Protein AF-A0A6N3EI71-F1 (afdb_monomer)

pLDDT: mean 71.24, std 23.24, range [29.86, 97.19]

Solvent-accessible surface area (backbone atoms only — not comparable to full-atom values): 9828 Å² total; per-residue (Å²): 137,86,83,82,82,82,81,81,81,82,82,83,88,81,87,82,89,79,96,72,95,73,92,76,81,76,78,82,70,62,65,76,60,58,54,64,62,59,58,73,75,56,78,86,59,92,73,54,54,69,43,74,34,36,39,29,36,78,40,76,42,73,43,99,86,70,46,80,39,84,71,45,78,42,82,74,46,77,45,52,21,28,80,43,84,74,43,80,45,80,43,84,48,103,90,47,87,44,60,54,37,32,35,38,37,37,33,61,58,60,88,85,75,52,68,71,22,36,38,42,46,94,98,39,47,23,38,26,74,41,78,46,63,91,47,86,75,27,27,41,31,37,27,36,47,53,73,75,67,81,73,76,77,131

Radius of gyration: 23.03 Å; Cα contacts (8 Å, |Δi|>4): 236; chains: 1; bounding box: 59×61×47 Å

Secondary structure (DSSP, 8-state):
------------------------------HHHHHHHHGGG--PPTT---EEEEEEEEEEEEPTTS-EEEEEEEEEEEEEEEEEEEEEEEEEETTEEEEEEEEEEEEE--TT--TT-EEEETTEEEEEEEEE--STTEEEEEEEE-SSGGG---

Organism: Klebsiella oxytoca (NCBI:txid571)

Nearest PDB structures (foldseek):
  8hdr-assembly1_A  TM=7.767E-01  e=6.777E-05  uncultured cyanophage
  9b42-assembly1_F  TM=6.066E-01  e=9.437E-04  Pseudomonas virus Pa193
  8k37-assembly1_M  T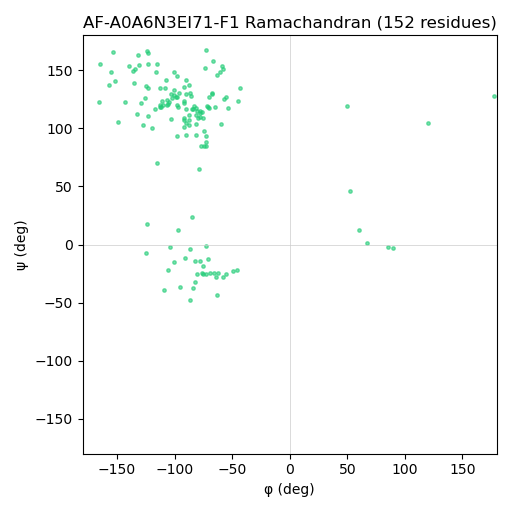M=6.329E-01  e=1.726E-03  Escherichia phage Lambda
  3f3b-assembly1_A  TM=5.674E-01  e=5.759E-04  Bacillus subtilis
  8fvh-assembly1_B  TM=5.944E-01  e=7.592E-03  Pseudomonas phage vB_PaeM_E217

Mean predicted aligned error: 15.39 Å

Sequence (154 aa):
MHIVVTILLVVQYQSRRGGYWSLSAQAWVPERIARKQETIMGSLHAGELNKRIILQRQVKSRGPLGEIISGSIANVATVRAKAELKSNRKIRTLDQQQVAETWLFTLRTRPDVQIDWLIRWNDAVFTVVSVDRSHPDRVEIKAERDTRHDRVGD

Foldseek 3Di:
DDDDDDDDDDDDDDDDDDDDDDPPPPPCPPVVVVVVVVCVPDDDDPCLLPFKKWKWAFDFDQDPVRDTDSDDIDTPDIFGWHKAWPDWDFDDDPPDGDTWTKIKIKGFDDDPDDFQIWMDGPNWIWGFHDWDPVDPGIIITITTTDPVVVPPDD

InterPro domains:
  IPR008767 Bacteriophage SPP1, head-tail adaptor [PF05521] (45-143)
  IPR038666 Bacteriophage SPP1, head-tail adaptor superfamily [G3DSA:2.40.10.270] (44-147)

Structure (mmCIF, N/CA/C/O backbone):
data_AF-A0A6N3EI71-F1
#
_entry.id   AF-A0A6N3EI71-F1
#
loop_
_atom_site.group_PDB
_atom_site.id
_atom_site.type_symbol
_atom_site.label_atom_id
_atom_site.label_alt_id
_atom_site.label_comp_id
_atom_site.label_asym_id
_atom_site.label_entity_id
_atom_site.label_seq_id
_atom_site.pdbx_PDB_ins_code
_atom_site.Cartn_x
_atom_site.Cartn_y
_atom_site.Cartn_z
_atom_site.occupancy
_atom_site.B_iso_or_equiv
_atom_site.auth_seq_id
_atom_site.auth_comp_id
_atom_site.auth_asym_id
_atom_site.auth_atom_id
_atom_site.pdbx_PDB_model_num
ATOM 1 N N . MET A 1 1 ? 8.587 6.838 26.882 1.00 34.03 1 MET A N 1
ATOM 2 C CA . MET A 1 1 ? 9.813 7.652 27.023 1.00 34.03 1 MET A CA 1
ATOM 3 C C . MET A 1 1 ? 9.666 8.862 26.103 1.00 34.03 1 MET A C 1
ATOM 5 O O . MET A 1 1 ? 9.852 8.733 24.901 1.00 34.03 1 MET A O 1
ATOM 9 N N . HIS A 1 2 ? 9.167 9.983 26.632 1.00 29.86 2 HIS A N 1
ATOM 10 C CA . HIS A 1 2 ? 8.911 11.201 25.855 1.00 29.86 2 HIS A CA 1
ATOM 11 C C . HIS A 1 2 ? 10.217 11.984 25.697 1.00 29.86 2 HIS A C 1
ATOM 13 O O . HIS A 1 2 ? 10.799 12.404 26.692 1.00 29.86 2 HIS A O 1
ATOM 19 N N . ILE A 1 3 ? 10.686 12.164 24.462 1.00 31.11 3 ILE A N 1
ATOM 20 C CA . ILE A 1 3 ? 11.824 13.039 24.170 1.00 31.11 3 ILE A CA 1
ATOM 21 C C . ILE A 1 3 ? 11.259 14.445 23.968 1.00 31.11 3 ILE A C 1
ATOM 23 O O . ILE A 1 3 ? 10.666 14.740 22.933 1.00 31.11 3 ILE A O 1
ATOM 27 N N . VAL A 1 4 ? 11.407 15.295 24.982 1.00 31.94 4 VAL A N 1
ATOM 28 C CA . VAL A 1 4 ? 11.194 16.741 24.858 1.00 31.94 4 VAL A CA 1
ATOM 29 C C . VAL A 1 4 ? 12.437 17.308 24.171 1.00 31.94 4 VAL A C 1
ATOM 31 O O . VAL A 1 4 ? 13.541 17.199 24.698 1.00 31.94 4 VAL A O 1
ATOM 34 N N . VAL A 1 5 ? 12.279 17.842 22.959 1.00 36.91 5 VAL A N 1
ATOM 35 C CA . VAL A 1 5 ? 13.382 18.419 22.178 1.00 36.91 5 VAL A CA 1
ATOM 36 C C . VAL A 1 5 ? 13.470 19.909 22.495 1.00 36.91 5 VAL A C 1
ATOM 38 O O . VAL A 1 5 ? 12.691 20.709 21.983 1.00 36.91 5 VAL A O 1
A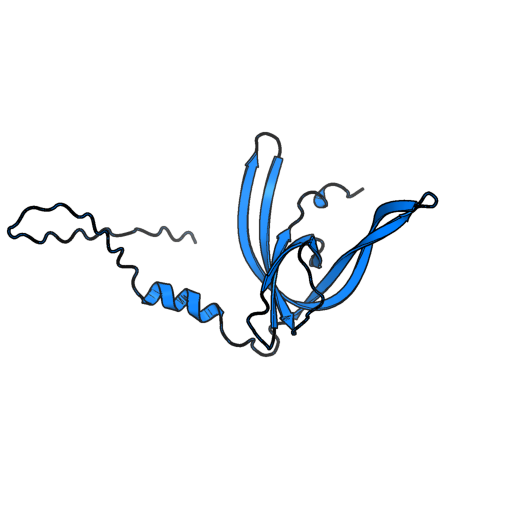TOM 41 N N . THR A 1 6 ? 14.417 20.282 23.351 1.00 33.19 6 THR A N 1
ATOM 42 C CA . THR A 1 6 ? 14.775 21.683 23.602 1.00 33.19 6 THR A CA 1
ATOM 43 C C . THR A 1 6 ? 15.596 22.200 22.422 1.00 33.19 6 THR A C 1
ATOM 45 O O . THR A 1 6 ? 16.738 21.788 22.225 1.00 33.19 6 THR A O 1
ATOM 48 N N . ILE A 1 7 ? 15.014 23.086 21.613 1.00 42.12 7 ILE A N 1
ATOM 49 C CA . ILE A 1 7 ? 15.723 23.786 20.536 1.00 42.12 7 ILE A CA 1
ATOM 50 C C . ILE A 1 7 ? 16.499 24.942 21.174 1.00 42.12 7 ILE A C 1
ATOM 52 O O . ILE A 1 7 ? 15.900 25.913 21.632 1.00 42.12 7 ILE A O 1
ATOM 56 N N . LEU A 1 8 ? 17.828 24.834 21.230 1.00 33.78 8 LEU A N 1
ATOM 57 C CA . LEU A 1 8 ? 18.688 25.945 21.638 1.00 33.78 8 LEU A CA 1
ATOM 58 C C . LEU A 1 8 ? 18.817 26.926 20.463 1.00 33.78 8 LEU A C 1
ATOM 60 O O . LEU A 1 8 ? 19.450 26.617 19.455 1.00 33.78 8 LEU A O 1
ATOM 64 N N . LEU A 1 9 ? 18.216 28.108 20.589 1.00 34.91 9 LEU A N 1
ATOM 65 C CA . LEU A 1 9 ? 18.441 29.224 19.672 1.00 34.91 9 LEU A CA 1
ATOM 66 C C . LEU A 1 9 ? 19.736 29.934 20.081 1.00 34.91 9 LEU A C 1
ATOM 68 O O . LEU A 1 9 ? 19.770 30.663 21.069 1.00 34.91 9 LEU A O 1
ATOM 72 N N . VAL A 1 10 ? 20.813 29.707 19.331 1.00 37.97 10 VAL A N 1
ATOM 73 C CA . VAL A 1 10 ? 22.047 30.492 19.456 1.00 37.97 10 VAL A CA 1
ATOM 74 C C 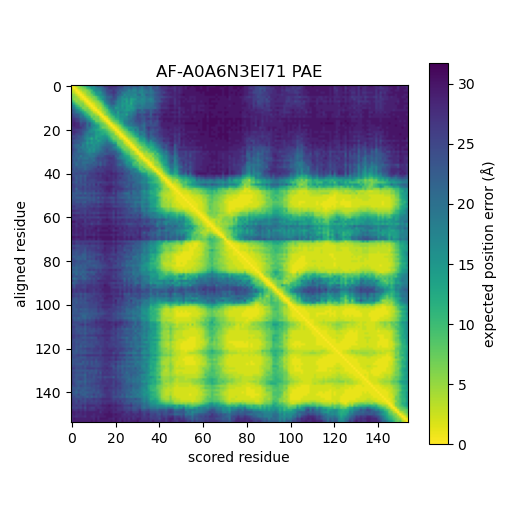. VAL A 1 10 ? 21.916 31.708 18.544 1.00 37.97 10 VAL A C 1
ATOM 76 O O . VAL A 1 10 ? 21.973 31.585 17.323 1.00 37.97 10 VAL A O 1
ATOM 79 N N . VAL A 1 11 ? 21.718 32.888 19.132 1.00 37.69 11 VAL A N 1
ATOM 80 C CA . VAL A 1 11 ? 21.748 34.168 18.412 1.00 37.69 11 VAL A CA 1
ATOM 81 C C . VAL A 1 11 ? 23.185 34.685 18.443 1.00 37.69 11 VAL A C 1
ATOM 83 O O . VAL A 1 11 ? 23.661 35.142 19.480 1.00 37.69 11 VAL A O 1
ATOM 86 N N . GLN A 1 12 ? 23.905 34.588 17.325 1.00 39.22 12 GLN A N 1
ATOM 87 C CA . GLN A 1 12 ? 25.229 35.200 17.193 1.00 39.22 12 GLN A CA 1
ATOM 88 C C . GLN A 1 12 ? 25.088 36.682 16.822 1.00 39.22 12 GLN A C 1
ATOM 90 O O . GLN A 1 12 ? 24.553 37.024 15.770 1.00 39.22 12 GLN A O 1
ATOM 95 N N . TYR A 1 13 ? 25.592 37.564 17.687 1.00 34.56 13 TYR A N 1
ATOM 96 C CA . TYR A 1 13 ? 25.670 39.004 17.442 1.00 34.56 13 TYR A CA 1
ATOM 97 C C . TYR A 1 13 ? 26.978 39.334 16.710 1.00 34.56 13 TYR A C 1
ATOM 99 O O . TYR A 1 13 ? 28.059 39.210 17.284 1.00 34.56 13 TYR A O 1
ATOM 107 N N . GLN A 1 14 ? 26.892 39.748 15.445 1.00 38.12 14 GLN A N 1
ATOM 108 C CA . GLN A 1 14 ? 28.026 40.278 14.681 1.00 38.12 14 GLN A CA 1
ATOM 109 C C . GLN A 1 14 ? 27.784 41.766 14.410 1.00 38.12 14 GLN A C 1
ATOM 111 O O . GLN A 1 14 ? 26.811 42.143 13.762 1.00 38.12 14 GLN A O 1
ATOM 116 N N . SER A 1 15 ? 28.669 42.619 14.929 1.00 39.03 15 SER A N 1
ATOM 117 C CA . SER A 1 15 ? 28.648 44.070 14.721 1.00 39.03 15 SER A CA 1
ATOM 118 C C . SER A 1 15 ? 29.740 44.473 13.734 1.00 39.03 15 SER A C 1
ATOM 120 O O . SER A 1 15 ? 30.916 44.239 14.016 1.00 39.03 15 SER A O 1
ATOM 122 N N . ARG A 1 16 ? 29.360 45.128 12.624 1.00 34.53 16 ARG A N 1
ATOM 123 C CA . ARG A 1 16 ? 29.962 46.388 12.127 1.00 34.53 16 ARG A CA 1
ATOM 124 C C . ARG A 1 16 ? 29.343 46.864 10.798 1.00 34.53 16 ARG A C 1
ATOM 126 O O . ARG A 1 16 ? 29.380 46.150 9.811 1.00 34.53 16 ARG A O 1
ATOM 133 N N . ARG A 1 17 ? 28.926 48.141 10.823 1.00 42.84 17 ARG A N 1
ATOM 134 C CA . ARG A 1 17 ? 28.835 49.168 9.756 1.00 42.84 17 ARG A CA 1
ATOM 135 C C . ARG A 1 17 ? 28.146 48.825 8.421 1.00 42.84 17 ARG A C 1
ATOM 137 O O . ARG A 1 17 ? 28.687 48.101 7.602 1.00 42.84 17 ARG A O 1
ATOM 144 N N . GLY A 1 18 ? 27.078 49.577 8.138 1.00 41.34 18 GLY A N 1
ATOM 145 C CA . GLY A 1 18 ? 26.544 49.797 6.788 1.00 41.34 18 GLY A CA 1
ATOM 146 C C . GLY A 1 18 ? 25.105 49.318 6.655 1.00 41.34 18 GLY A C 1
ATOM 147 O O . GLY A 1 18 ? 24.851 48.122 6.632 1.00 41.34 18 GLY A O 1
ATOM 148 N N . GLY A 1 19 ? 24.163 50.261 6.629 1.00 48.94 19 GLY A N 1
ATOM 149 C CA . GLY A 1 19 ? 22.729 49.990 6.647 1.00 48.94 19 GLY A CA 1
ATOM 150 C C . GLY A 1 19 ? 22.231 49.256 5.406 1.00 48.94 19 GLY A C 1
ATOM 151 O O . GLY A 1 19 ? 22.299 49.797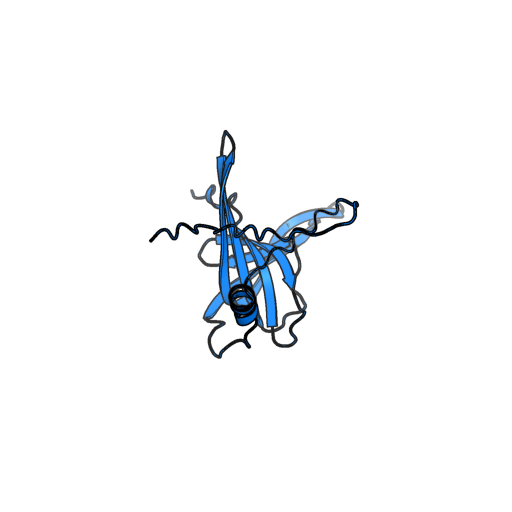 4.313 1.00 48.94 19 GLY A O 1
ATOM 152 N N . TYR A 1 20 ? 21.690 48.059 5.613 1.00 36.31 20 TYR A N 1
ATOM 153 C CA . TYR A 1 20 ? 20.541 47.478 4.913 1.00 36.31 20 TYR A CA 1
ATOM 154 C C . TYR A 1 20 ? 20.088 46.271 5.748 1.00 36.31 20 TYR A C 1
ATOM 156 O O . TYR A 1 20 ? 20.884 45.382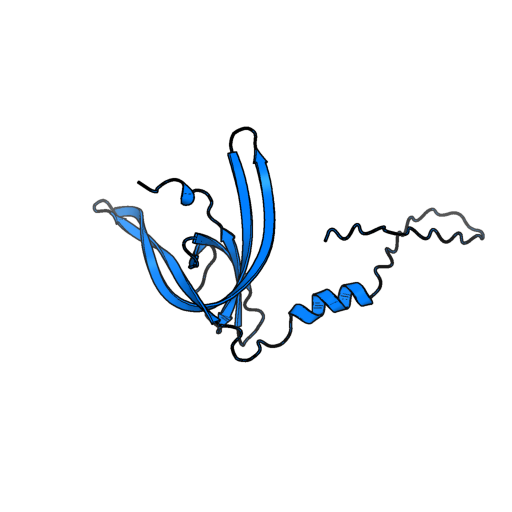 6.044 1.00 36.31 20 TYR A O 1
ATOM 164 N N . TRP A 1 21 ? 18.829 46.252 6.188 1.00 34.88 21 TRP A N 1
ATOM 165 C CA . TRP A 1 21 ? 18.291 45.147 6.984 1.00 34.88 21 TRP A CA 1
ATOM 166 C C . TRP A 1 21 ? 17.898 44.000 6.051 1.00 34.88 21 TRP A C 1
ATOM 168 O O . TRP A 1 21 ? 16.939 44.123 5.295 1.00 34.88 21 TRP A O 1
ATOM 178 N N . SER A 1 22 ? 18.617 42.881 6.110 1.00 39.72 22 SER A N 1
ATOM 179 C CA . SER A 1 22 ? 18.165 41.617 5.527 1.00 39.72 22 SER A CA 1
ATOM 180 C C . SER A 1 22 ? 18.147 40.556 6.622 1.00 39.72 22 SER A C 1
ATOM 182 O O . SER A 1 22 ? 19.189 40.169 7.150 1.00 39.72 22 SER A O 1
ATOM 184 N N . LEU A 1 23 ? 16.946 40.120 7.007 1.00 36.38 23 LEU A N 1
ATOM 185 C CA . LEU A 1 23 ? 16.741 38.976 7.892 1.00 36.38 23 LEU A CA 1
ATOM 186 C C . LEU A 1 23 ? 17.006 37.698 7.087 1.00 36.38 23 LEU A C 1
ATOM 188 O O . LEU A 1 23 ? 16.083 37.092 6.552 1.00 36.38 23 LEU A O 1
ATOM 192 N N . SER A 1 24 ? 18.267 37.282 6.990 1.00 44.06 24 SER A N 1
ATOM 193 C CA . SER A 1 24 ? 18.592 35.909 6.597 1.00 44.06 24 SER A CA 1
ATOM 194 C C . SER A 1 24 ? 18.673 35.056 7.861 1.00 44.06 24 SER A C 1
ATOM 196 O O . SER A 1 24 ? 19.686 34.990 8.552 1.00 44.06 24 SER A O 1
ATOM 198 N N . ALA A 1 25 ? 17.559 34.415 8.207 1.00 38.56 25 ALA A N 1
ATOM 199 C CA . ALA A 1 25 ? 17.578 33.323 9.166 1.00 38.56 25 ALA A CA 1
ATOM 200 C C . ALA A 1 25 ? 18.111 32.078 8.444 1.00 38.56 25 ALA A C 1
ATOM 202 O O . ALA A 1 25 ? 17.341 31.268 7.931 1.00 38.56 25 ALA A O 1
ATOM 203 N N . GLN A 1 26 ? 19.434 31.920 8.376 1.00 41.19 26 GLN A N 1
ATOM 204 C CA . GLN A 1 26 ? 20.011 30.632 8.008 1.00 41.19 26 GLN A CA 1
ATOM 205 C C . GLN A 1 26 ? 19.809 29.692 9.200 1.00 41.19 26 GLN A C 1
ATOM 207 O O . GLN A 1 26 ? 20.585 29.685 10.155 1.00 41.19 26 GLN A O 1
ATOM 212 N N . ALA A 1 27 ? 18.714 28.930 9.178 1.00 41.28 27 ALA A N 1
ATOM 213 C CA . ALA A 1 27 ? 18.501 27.847 10.122 1.00 41.28 27 ALA A CA 1
ATOM 214 C C . ALA A 1 27 ? 19.648 26.840 9.956 1.00 41.28 27 ALA A C 1
ATOM 216 O O . ALA A 1 27 ? 19.688 26.078 8.991 1.00 41.28 27 ALA A O 1
ATOM 217 N N . TRP A 1 28 ? 20.603 26.855 10.886 1.00 44.34 28 TRP A N 1
ATOM 218 C CA . TRP A 1 28 ? 21.626 25.824 10.969 1.00 44.34 28 TRP A CA 1
ATOM 219 C C . TRP A 1 28 ? 20.963 24.553 11.500 1.00 44.34 28 TRP A C 1
ATOM 221 O O . TRP A 1 28 ? 20.863 24.326 12.705 1.00 44.34 28 TRP A O 1
ATOM 231 N N . VAL A 1 29 ? 20.433 23.741 10.586 1.00 50.66 29 VAL A N 1
ATOM 232 C CA . VAL A 1 29 ? 20.058 22.363 10.893 1.00 50.66 29 VAL A CA 1
ATOM 233 C C . VAL A 1 29 ? 21.355 21.555 10.842 1.00 50.66 29 VAL A C 1
ATOM 235 O O . VAL A 1 29 ? 21.954 21.467 9.771 1.00 50.66 29 VAL A O 1
ATOM 238 N N . PRO A 1 30 ? 21.835 20.973 11.954 1.00 45.16 30 PRO A N 1
ATOM 239 C CA . PRO A 1 30 ? 23.048 20.167 11.924 1.00 45.16 30 PRO A CA 1
ATOM 240 C C . PRO A 1 30 ? 22.889 19.023 10.914 1.00 45.16 30 PRO A C 1
ATOM 242 O O . PRO A 1 30 ? 21.967 18.214 11.035 1.00 45.16 30 PRO A O 1
ATOM 245 N N . GLU A 1 31 ? 23.815 18.907 9.956 1.00 47.03 31 GLU A N 1
ATOM 246 C CA . GLU A 1 31 ? 23.866 17.854 8.917 1.00 47.03 31 GLU A CA 1
ATOM 247 C C . GLU A 1 31 ? 23.716 16.424 9.469 1.00 47.03 31 GLU A C 1
ATOM 249 O O . GLU A 1 31 ? 23.284 15.508 8.769 1.00 47.03 31 GLU A O 1
ATOM 254 N N . ARG A 1 32 ? 24.019 16.213 10.758 1.00 43.81 32 ARG A N 1
ATOM 255 C CA . ARG A 1 32 ? 23.810 14.932 11.450 1.00 43.81 32 ARG A CA 1
ATOM 256 C C . ARG A 1 32 ? 22.333 14.538 11.586 1.00 43.81 32 ARG A C 1
ATOM 258 O O . ARG A 1 32 ? 22.059 13.346 11.697 1.00 43.81 32 ARG A O 1
ATOM 265 N N . ILE A 1 33 ? 21.396 15.490 11.572 1.00 47.97 33 ILE A N 1
ATOM 266 C CA . ILE A 1 33 ? 19.948 15.214 11.602 1.00 47.97 33 ILE A CA 1
ATOM 267 C C . ILE A 1 33 ? 19.429 14.915 10.189 1.00 47.97 33 ILE A C 1
ATOM 269 O O . ILE A 1 33 ? 18.640 13.984 10.028 1.00 47.97 33 ILE A O 1
ATOM 273 N N . ALA A 1 34 ? 19.937 15.612 9.167 1.00 47.25 34 ALA A N 1
ATOM 274 C CA . ALA A 1 34 ? 19.590 15.350 7.768 1.00 47.25 34 ALA A CA 1
ATOM 275 C C . ALA A 1 34 ? 20.034 13.943 7.321 1.00 47.25 34 ALA A C 1
ATOM 277 O O . ALA A 1 34 ? 19.231 13.181 6.782 1.00 47.25 34 ALA A O 1
ATOM 278 N N . ARG A 1 35 ? 21.257 13.520 7.685 1.00 42.25 35 ARG A N 1
ATOM 279 C CA . ARG A 1 35 ? 21.762 12.171 7.357 1.00 42.25 35 ARG A CA 1
ATOM 280 C C . ARG A 1 35 ? 20.960 11.022 7.974 1.00 42.25 35 ARG A C 1
ATOM 282 O O . ARG A 1 35 ? 20.968 9.916 7.436 1.00 42.25 35 ARG A O 1
ATOM 289 N N . LYS A 1 36 ? 20.249 11.245 9.087 1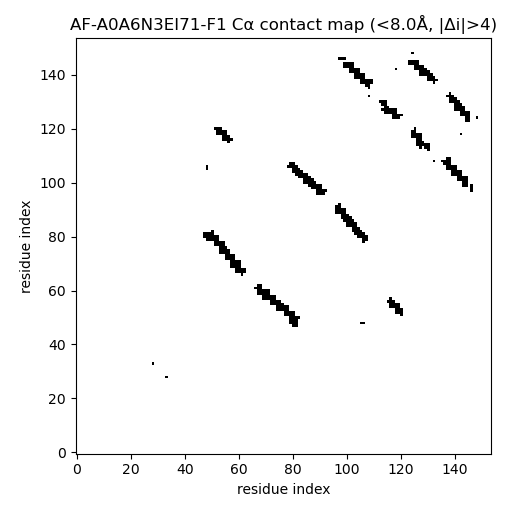.00 37.00 36 LYS A N 1
ATOM 290 C CA . LYS A 1 36 ? 19.444 10.182 9.713 1.00 37.00 36 LYS A CA 1
ATOM 291 C C . LYS A 1 36 ? 18.137 9.918 8.958 1.00 37.00 36 LYS A C 1
ATOM 293 O O . LYS A 1 36 ? 17.619 8.809 9.039 1.00 37.00 36 LYS A O 1
ATOM 298 N N . GLN A 1 37 ? 17.625 10.899 8.212 1.00 38.94 37 GLN A N 1
ATOM 299 C CA . GLN A 1 37 ? 16.462 10.710 7.337 1.00 38.94 37 GLN A CA 1
ATOM 300 C C . GLN A 1 37 ? 16.861 10.097 5.990 1.00 38.94 37 GLN A C 1
ATOM 302 O O . GLN A 1 37 ? 16.128 9.274 5.451 1.00 38.94 37 GLN A O 1
ATOM 307 N N . GLU A 1 38 ? 18.062 10.412 5.506 1.00 42.81 38 GLU A N 1
ATOM 308 C CA . GLU A 1 38 ? 18.603 9.879 4.251 1.00 42.81 38 GLU A CA 1
ATOM 309 C C . GLU A 1 38 ? 18.934 8.376 4.326 1.00 42.81 38 GLU A C 1
ATOM 311 O O . GLU A 1 38 ? 18.852 7.659 3.334 1.00 42.81 38 GLU A O 1
ATOM 316 N N . THR A 1 39 ? 19.197 7.854 5.530 1.00 41.22 39 THR A N 1
ATOM 317 C CA . THR A 1 39 ? 19.511 6.427 5.744 1.00 41.22 39 THR A CA 1
ATOM 318 C C . THR A 1 39 ? 18.294 5.497 5.561 1.00 41.22 39 THR A C 1
ATOM 320 O O . THR A 1 39 ? 18.459 4.286 5.450 1.00 41.22 39 THR A O 1
ATOM 323 N N . ILE A 1 40 ? 17.062 6.021 5.487 1.00 47.97 40 ILE A N 1
ATOM 324 C CA . ILE A 1 40 ? 15.863 5.186 5.260 1.00 47.97 40 ILE A CA 1
ATOM 325 C C . ILE A 1 40 ? 15.724 4.779 3.778 1.00 47.97 40 ILE A C 1
ATOM 327 O O . ILE A 1 40 ? 15.025 3.818 3.475 1.00 47.97 40 ILE A O 1
ATOM 331 N N . MET A 1 41 ? 16.463 5.417 2.863 1.00 47.25 41 MET A N 1
ATOM 332 C CA . MET A 1 41 ? 16.546 5.028 1.445 1.00 47.25 41 MET A CA 1
ATOM 333 C C . MET A 1 41 ? 17.591 3.924 1.194 1.00 47.25 41 MET A C 1
ATOM 335 O O . MET A 1 41 ? 18.133 3.797 0.097 1.00 47.25 41 MET A O 1
ATOM 339 N N . GLY A 1 42 ? 17.919 3.132 2.218 1.00 57.31 42 GLY A N 1
ATOM 340 C CA . GLY A 1 42 ? 18.790 1.969 2.084 1.00 57.31 42 GLY A CA 1
ATOM 341 C C . GLY A 1 42 ? 18.171 0.915 1.164 1.00 57.31 42 GLY A C 1
ATOM 342 O O . GLY A 1 42 ? 16.953 0.751 1.109 1.00 57.31 42 GLY A O 1
ATOM 343 N N . SER A 1 43 ? 19.016 0.207 0.416 1.00 64.25 43 SER A N 1
ATOM 344 C CA . SER A 1 43 ? 18.634 -0.986 -0.348 1.00 64.25 43 SER A CA 1
ATOM 345 C C . SER A 1 43 ? 17.723 -1.896 0.480 1.00 64.25 43 SER A C 1
ATOM 347 O O . SER A 1 43 ? 18.056 -2.175 1.632 1.00 64.25 43 SER A O 1
ATOM 349 N N . LEU A 1 44 ? 16.630 -2.403 -0.097 1.00 70.19 44 LEU A N 1
ATOM 350 C CA . LEU A 1 44 ? 15.798 -3.410 0.567 1.00 70.19 44 LEU A CA 1
ATOM 351 C C . LEU A 1 44 ? 16.661 -4.595 1.018 1.00 70.19 44 LEU A C 1
ATOM 353 O O . LEU A 1 44 ? 17.228 -5.300 0.178 1.00 70.19 44 LEU A O 1
ATOM 357 N N . HIS A 1 45 ? 16.745 -4.851 2.325 1.00 73.19 45 HIS A N 1
ATOM 358 C CA . HIS A 1 45 ? 17.435 -6.043 2.799 1.00 73.19 45 HIS A CA 1
ATOM 359 C C . HIS A 1 45 ? 16.603 -7.303 2.538 1.00 73.19 45 HIS A C 1
ATOM 361 O O . HIS A 1 45 ? 15.364 -7.296 2.485 1.00 73.19 45 HIS A O 1
ATOM 367 N N . ALA A 1 46 ? 17.304 -8.426 2.371 1.00 67.00 46 ALA A N 1
ATOM 368 C CA . ALA A 1 46 ? 16.671 -9.722 2.193 1.00 67.00 46 ALA A CA 1
ATOM 369 C C . ALA A 1 46 ? 15.712 -10.010 3.362 1.00 67.00 46 ALA A C 1
ATOM 371 O O . ALA A 1 46 ? 16.086 -9.935 4.529 1.00 67.00 46 ALA A O 1
ATOM 372 N N . GLY A 1 47 ? 14.460 -10.341 3.040 1.00 78.88 47 GLY A N 1
ATOM 373 C CA . GLY A 1 47 ? 13.442 -10.689 4.036 1.00 78.88 47 GLY A CA 1
ATOM 374 C C . GLY A 1 47 ? 12.610 -9.525 4.585 1.00 78.88 47 GLY A C 1
ATOM 375 O O . GLY A 1 47 ? 11.659 -9.788 5.320 1.00 78.88 47 GLY A O 1
ATOM 376 N N . GLU A 1 48 ? 12.866 -8.269 4.198 1.00 86.38 48 GLU A N 1
ATOM 377 C CA . GLU A 1 48 ? 12.040 -7.128 4.643 1.00 86.38 48 GLU A CA 1
ATOM 378 C C . GLU A 1 48 ? 10.585 -7.201 4.151 1.00 86.38 48 GLU A C 1
ATOM 380 O O . GLU A 1 48 ? 9.664 -6.737 4.825 1.00 86.38 48 GLU A O 1
ATOM 385 N N . LEU A 1 49 ? 10.356 -7.850 3.007 1.00 91.38 49 LEU A N 1
ATOM 386 C CA . LEU A 1 49 ? 9.026 -8.110 2.456 1.00 91.38 49 LEU A CA 1
ATOM 387 C C . LEU A 1 49 ? 8.358 -9.303 3.165 1.00 91.38 49 LEU A C 1
ATOM 389 O O . LEU A 1 49 ? 8.141 -10.361 2.571 1.00 91.38 49 LEU A O 1
ATOM 393 N N . ASN A 1 50 ? 8.069 -9.165 4.457 1.00 92.62 50 ASN A N 1
ATOM 394 C CA . ASN A 1 50 ? 7.574 -10.263 5.295 1.00 92.62 50 ASN A CA 1
ATOM 395 C C . ASN A 1 50 ? 6.055 -10.253 5.533 1.00 92.62 50 ASN A C 1
ATOM 397 O O . ASN A 1 50 ? 5.496 -11.280 5.928 1.00 92.62 50 ASN A O 1
ATOM 401 N N . LYS A 1 51 ? 5.362 -9.145 5.259 1.00 94.56 51 LYS A N 1
ATOM 402 C CA . LYS A 1 51 ? 3.913 -9.016 5.457 1.00 94.56 51 LYS A CA 1
ATOM 403 C C . LYS A 1 51 ? 3.162 -9.501 4.228 1.00 94.56 51 LYS A C 1
ATOM 405 O O . LYS A 1 51 ? 3.550 -9.189 3.111 1.00 94.56 51 LYS A O 1
ATOM 410 N N . ARG A 1 52 ? 2.082 -10.260 4.415 1.00 95.94 52 ARG A N 1
ATOM 411 C CA . ARG A 1 52 ? 1.161 -10.617 3.326 1.00 95.94 52 ARG A CA 1
ATOM 412 C C . ARG A 1 52 ? 0.049 -9.581 3.271 1.00 95.94 52 ARG A C 1
ATOM 414 O O . ARG A 1 52 ? -0.655 -9.412 4.262 1.00 95.94 52 ARG A O 1
ATOM 421 N N . ILE A 1 53 ? -0.105 -8.927 2.128 1.00 96.25 53 ILE A N 1
ATOM 422 C CA . ILE A 1 53 ? -1.171 -7.953 1.885 1.00 96.25 53 ILE A CA 1
ATOM 423 C C . ILE A 1 53 ? -1.982 -8.372 0.662 1.00 96.25 53 ILE A C 1
ATOM 425 O O . ILE A 1 53 ? -1.473 -9.074 -0.218 1.00 96.25 53 ILE A O 1
ATOM 429 N N . ILE A 1 54 ? -3.232 -7.927 0.595 1.00 97.19 54 ILE A N 1
ATOM 430 C CA . ILE A 1 54 ? -4.098 -8.130 -0.567 1.00 97.19 54 ILE A CA 1
ATOM 431 C C . ILE A 1 54 ? -4.314 -6.776 -1.230 1.00 97.19 54 ILE A C 1
ATOM 433 O O . ILE A 1 54 ? -4.774 -5.838 -0.587 1.00 97.19 54 ILE A O 1
ATOM 437 N N . LEU A 1 55 ? -3.979 -6.686 -2.513 1.00 96.56 55 LEU A N 1
ATOM 438 C CA . LEU A 1 55 ? -4.277 -5.537 -3.355 1.00 96.56 55 LEU A CA 1
ATOM 439 C C . LEU A 1 55 ? -5.668 -5.717 -3.947 1.00 96.56 55 LEU A C 1
ATOM 441 O O . LEU A 1 55 ? -5.970 -6.769 -4.522 1.00 96.56 55 LEU A O 1
ATOM 445 N N . GLN A 1 56 ? -6.498 -4.693 -3.828 1.00 95.62 56 GLN A N 1
ATOM 446 C CA . GLN A 1 56 ? -7.848 -4.674 -4.360 1.00 95.62 56 GLN A CA 1
ATOM 447 C C . GLN A 1 56 ? -8.075 -3.387 -5.150 1.00 95.62 56 GLN A C 1
ATOM 449 O O . GLN A 1 56 ? -7.435 -2.366 -4.908 1.00 95.62 56 GLN A O 1
ATOM 454 N N . ARG A 1 57 ? -9.007 -3.428 -6.097 1.00 92.56 57 ARG A N 1
ATOM 455 C CA . ARG A 1 57 ? -9.440 -2.245 -6.846 1.00 92.56 57 ARG A CA 1
ATOM 456 C C . ARG A 1 57 ? -10.954 -2.214 -6.935 1.00 92.56 57 ARG A C 1
ATOM 458 O O . ARG A 1 57 ? -11.588 -3.271 -6.975 1.00 92.56 57 ARG A O 1
ATOM 465 N N . GLN A 1 58 ? -11.522 -1.020 -7.029 1.00 88.31 58 GLN A N 1
ATOM 466 C CA . GLN A 1 58 ? -12.925 -0.883 -7.394 1.00 88.31 58 GLN A CA 1
ATOM 467 C C . GLN A 1 58 ? -13.111 -1.252 -8.867 1.00 88.31 58 GLN A C 1
ATOM 469 O O . GLN A 1 58 ? -12.420 -0.740 -9.750 1.00 88.31 58 GLN A O 1
ATOM 474 N N . VAL A 1 59 ? -14.037 -2.167 -9.130 1.00 84.62 59 VAL A N 1
ATOM 475 C CA . VAL A 1 59 ? -14.449 -2.545 -10.477 1.00 84.62 59 VAL A CA 1
ATOM 476 C C . VAL A 1 59 ? -15.722 -1.791 -10.818 1.00 84.62 59 VAL A C 1
ATOM 478 O O . VAL A 1 59 ? -16.711 -1.808 -10.085 1.00 84.62 59 VAL A O 1
ATOM 481 N N . LYS A 1 60 ? -15.667 -1.116 -11.963 1.00 82.06 60 LYS A N 1
ATOM 482 C CA . LYS A 1 60 ? -16.824 -0.501 -12.597 1.00 82.06 60 LYS A CA 1
ATOM 483 C C . LYS A 1 60 ? -17.523 -1.580 -13.415 1.00 82.06 60 LYS A C 1
ATOM 485 O O . LYS A 1 60 ? -16.932 -2.114 -14.352 1.00 82.06 60 LYS A O 1
ATOM 490 N N . SER A 1 61 ? -18.755 -1.896 -13.051 1.00 75.31 61 SER A N 1
ATOM 491 C CA . SER A 1 61 ? -19.617 -2.805 -13.802 1.00 75.31 61 SER A CA 1
ATOM 492 C C . SER A 1 61 ? -20.603 -1.991 -14.625 1.00 75.31 61 SER A C 1
ATOM 494 O O . SER A 1 61 ? -20.998 -0.898 -14.222 1.00 75.31 61 SER A O 1
ATOM 496 N N . ARG A 1 62 ? -21.005 -2.504 -15.787 1.00 78.38 62 ARG A N 1
ATOM 497 C CA . ARG A 1 62 ? -22.051 -1.870 -16.589 1.00 78.38 62 ARG A CA 1
ATOM 498 C C . ARG A 1 62 ? -23.399 -2.471 -16.214 1.00 78.38 62 ARG A C 1
ATOM 500 O O . ARG A 1 62 ? -23.551 -3.689 -16.267 1.00 78.38 62 ARG A O 1
ATOM 507 N N . GLY A 1 63 ? -24.340 -1.628 -15.809 1.00 78.56 63 GLY A N 1
ATOM 508 C CA . GLY A 1 63 ? -25.703 -2.042 -15.524 1.00 78.56 63 GLY A CA 1
ATOM 509 C C . GLY A 1 63 ? -26.483 -2.368 -16.802 1.00 78.56 63 GLY A C 1
ATOM 510 O O . GLY A 1 63 ? -26.039 -2.028 -17.906 1.00 78.56 63 GLY A O 1
ATOM 511 N N . PRO A 1 64 ? -27.660 -3.004 -16.672 1.00 77.94 64 PRO A N 1
ATOM 512 C CA . PRO A 1 64 ? -28.478 -3.445 -17.806 1.00 77.94 64 PRO A CA 1
ATOM 513 C C . PRO A 1 64 ? -28.885 -2.309 -18.754 1.00 77.94 64 PRO A C 1
ATOM 515 O O . PRO A 1 64 ? -29.059 -2.531 -19.947 1.00 77.94 64 PRO A O 1
ATOM 518 N N . LEU A 1 65 ? -28.989 -1.084 -18.232 1.00 82.19 65 LEU A N 1
ATOM 519 C CA . LEU A 1 65 ? -29.359 0.125 -18.977 1.00 82.19 65 LEU A CA 1
ATOM 520 C C . LEU A 1 65 ? -28.144 0.958 -19.423 1.00 82.19 65 LEU A C 1
ATOM 522 O O . LEU A 1 65 ? -28.282 2.099 -19.854 1.00 82.19 65 LEU A O 1
ATOM 526 N N . GLY A 1 66 ? -26.932 0.403 -19.325 1.00 76.81 66 GLY A N 1
ATOM 527 C CA . GLY A 1 66 ? -25.700 1.064 -19.756 1.00 76.81 66 GLY A CA 1
ATOM 528 C C . GLY A 1 66 ? -25.062 1.993 -18.720 1.00 76.81 66 GLY A C 1
ATOM 529 O O . GLY A 1 66 ? -23.978 2.514 -18.990 1.00 76.81 66 GLY A O 1
ATOM 530 N N . GLU A 1 67 ? -25.685 2.155 -17.552 1.00 81.12 67 GLU A N 1
ATOM 531 C CA . GLU A 1 67 ? -25.158 2.883 -16.393 1.00 81.12 67 GLU A CA 1
ATOM 532 C C . GLU A 1 67 ? -23.852 2.268 -15.859 1.00 81.12 67 GLU A C 1
ATOM 534 O O . GLU A 1 67 ? -23.631 1.060 -15.945 1.00 81.12 67 GLU A O 1
ATOM 539 N N . ILE A 1 68 ? -22.960 3.098 -15.313 1.00 70.75 68 ILE A N 1
ATOM 540 C CA . ILE A 1 68 ? -21.726 2.631 -14.671 1.00 70.75 68 ILE A CA 1
ATOM 541 C C . ILE A 1 68 ? -22.013 2.438 -13.182 1.00 70.75 68 ILE A C 1
ATOM 543 O O . ILE A 1 68 ? -22.133 3.405 -12.436 1.00 70.75 68 ILE A O 1
ATOM 547 N N . ILE A 1 69 ? -22.090 1.183 -12.752 1.00 72.94 69 ILE A N 1
ATOM 548 C CA . ILE A 1 69 ? -22.269 0.794 -11.356 1.00 72.94 69 ILE A CA 1
ATOM 549 C C . ILE A 1 69 ? -20.877 0.592 -10.745 1.00 72.94 69 ILE A C 1
ATOM 551 O O . ILE A 1 69 ? -20.172 -0.370 -11.065 1.00 72.94 69 ILE A O 1
ATOM 555 N N . SER A 1 70 ? -20.463 1.496 -9.855 1.00 64.62 70 SER A N 1
ATOM 556 C CA . SER A 1 70 ? -19.304 1.283 -8.975 1.00 64.62 70 SER A CA 1
ATOM 557 C C . SER A 1 70 ? -19.700 0.271 -7.901 1.00 64.62 70 SER A C 1
ATOM 559 O O . SER A 1 70 ? -20.204 0.654 -6.851 1.00 64.62 70 SER A O 1
ATOM 561 N N . GLY A 1 71 ? -19.591 -1.021 -8.208 1.00 64.94 71 GLY A N 1
ATOM 562 C CA . GLY A 1 71 ? -20.305 -2.043 -7.436 1.00 64.94 71 GLY A CA 1
ATOM 563 C C . GLY A 1 71 ? -19.433 -2.931 -6.563 1.00 64.94 71 GLY A C 1
ATOM 564 O O . GLY A 1 71 ? -19.833 -3.277 -5.456 1.00 64.94 71 GLY A O 1
ATOM 565 N N . SER A 1 72 ? -18.255 -3.335 -7.038 1.00 79.50 72 SER A N 1
ATOM 566 C CA . SER A 1 72 ? -17.515 -4.410 -6.376 1.00 79.50 72 SER A CA 1
ATOM 567 C C . SER A 1 72 ? -16.038 -4.103 -6.206 1.00 79.50 72 SER A C 1
ATOM 569 O O . SER A 1 72 ? -15.362 -3.569 -7.084 1.00 79.50 72 SER A O 1
ATOM 571 N N . ILE A 1 73 ? -15.526 -4.466 -5.035 1.00 88.50 73 ILE A N 1
ATOM 572 C CA . ILE A 1 73 ? -14.096 -4.502 -4.763 1.00 88.50 73 ILE A CA 1
ATOM 573 C C . ILE A 1 73 ? -13.594 -5.859 -5.256 1.00 88.50 73 ILE A C 1
ATOM 575 O O . ILE A 1 73 ? -14.003 -6.900 -4.745 1.00 88.50 73 ILE A O 1
ATOM 579 N N . ALA A 1 74 ? -12.709 -5.857 -6.250 1.00 90.75 74 ALA A N 1
ATOM 580 C CA . ALA A 1 74 ? -12.089 -7.079 -6.747 1.00 90.75 74 ALA A CA 1
ATOM 581 C C . ALA A 1 74 ? -10.683 -7.244 -6.175 1.00 90.75 74 ALA A C 1
ATOM 583 O O . ALA A 1 74 ? -9.867 -6.320 -6.224 1.00 90.75 74 ALA A O 1
ATOM 584 N N . ASN A 1 75 ? -10.384 -8.450 -5.692 1.00 93.50 75 ASN A N 1
ATOM 585 C CA . ASN A 1 75 ? -9.031 -8.842 -5.312 1.00 93.50 75 ASN A CA 1
ATOM 586 C C . ASN A 1 75 ? -8.176 -8.978 -6.573 1.00 93.50 75 ASN A C 1
ATOM 588 O O . ASN A 1 75 ? -8.446 -9.823 -7.422 1.00 93.50 75 ASN A O 1
ATOM 592 N N . VAL A 1 76 ? -7.135 -8.158 -6.681 1.00 93.88 76 VAL A N 1
ATOM 593 C CA . VAL A 1 76 ? -6.202 -8.177 -7.813 1.00 93.88 76 VAL A CA 1
ATOM 594 C C . VAL A 1 76 ? -5.091 -9.187 -7.556 1.00 93.88 76 VAL A C 1
ATOM 596 O O . VAL A 1 76 ? -4.756 -9.984 -8.426 1.00 93.88 76 VAL A O 1
ATOM 599 N N . ALA A 1 77 ? -4.488 -9.151 -6.364 1.00 94.62 77 ALA A N 1
ATOM 600 C CA . ALA A 1 77 ? -3.388 -10.044 -6.018 1.00 94.62 77 ALA A CA 1
ATOM 601 C C . ALA A 1 77 ? -3.114 -10.089 -4.515 1.00 94.62 77 ALA A C 1
ATOM 603 O O . ALA A 1 77 ? -3.344 -9.120 -3.798 1.00 94.62 77 ALA A O 1
ATOM 604 N N . THR A 1 78 ? -2.516 -11.190 -4.061 1.00 96.62 78 THR A N 1
ATOM 605 C CA . THR A 1 78 ? -1.881 -11.278 -2.739 1.00 96.62 78 THR A CA 1
ATOM 606 C C . THR A 1 78 ? -0.369 -11.174 -2.907 1.00 96.62 78 THR A C 1
ATOM 608 O O . THR A 1 78 ? 0.215 -11.938 -3.673 1.00 96.62 78 THR A O 1
ATOM 611 N N . VAL A 1 79 ? 0.274 -10.242 -2.205 1.00 95.25 79 VAL A N 1
ATOM 612 C CA . VAL A 1 79 ? 1.713 -9.965 -2.339 1.00 95.25 79 VAL A CA 1
ATOM 613 C C . VAL A 1 79 ? 2.415 -9.881 -0.992 1.00 95.25 79 VAL A C 1
ATOM 615 O O . VAL A 1 79 ? 1.784 -9.734 0.056 1.00 95.25 79 VAL A O 1
ATOM 618 N N . ARG A 1 80 ? 3.746 -9.985 -1.036 1.00 95.75 80 ARG A N 1
ATOM 619 C CA . ARG A 1 80 ? 4.615 -9.730 0.110 1.00 95.75 80 ARG A CA 1
ATOM 620 C C . ARG A 1 80 ? 5.080 -8.277 0.138 1.00 95.75 80 ARG A C 1
ATOM 622 O O . ARG A 1 80 ? 5.483 -7.751 -0.896 1.00 95.75 80 ARG A O 1
ATOM 629 N N . ALA A 1 81 ? 5.040 -7.678 1.321 1.00 95.38 81 ALA A N 1
ATOM 630 C CA . ALA A 1 81 ? 5.291 -6.268 1.562 1.00 95.38 81 ALA A CA 1
ATOM 631 C C . ALA A 1 81 ? 6.115 -6.038 2.830 1.00 95.38 81 ALA A C 1
ATOM 633 O O . ALA A 1 81 ? 6.047 -6.826 3.777 1.00 95.38 81 ALA A O 1
ATOM 634 N N . LYS A 1 82 ? 6.841 -4.925 2.866 1.00 94.75 82 LYS A N 1
ATOM 635 C CA . LYS A 1 82 ? 7.239 -4.257 4.108 1.00 94.75 82 LYS A CA 1
ATOM 636 C C . LYS A 1 82 ? 6.139 -3.258 4.458 1.00 94.75 82 LYS A C 1
ATOM 638 O O . LYS A 1 82 ? 5.588 -2.646 3.549 1.00 94.75 82 LYS A O 1
ATOM 643 N N . ALA A 1 83 ? 5.803 -3.108 5.735 1.00 94.75 83 ALA A N 1
ATOM 644 C CA . ALA A 1 83 ? 4.799 -2.148 6.189 1.00 94.75 83 ALA A CA 1
ATOM 645 C C . ALA A 1 83 ? 5.371 -1.308 7.333 1.00 94.75 83 ALA A C 1
ATOM 647 O O . ALA A 1 83 ? 5.774 -1.856 8.361 1.00 94.75 83 ALA A O 1
ATOM 648 N N . GLU A 1 84 ? 5.407 0.009 7.151 1.00 92.50 84 GLU A N 1
ATOM 649 C CA . GLU A 1 84 ? 5.957 0.970 8.106 1.00 92.50 84 GLU A CA 1
ATOM 650 C C . GLU A 1 84 ? 4.924 2.049 8.435 1.00 92.50 84 GLU A C 1
ATOM 652 O O . GLU A 1 84 ? 4.410 2.724 7.544 1.00 92.50 84 GLU A O 1
ATOM 657 N N . LEU A 1 85 ? 4.641 2.256 9.720 1.00 90.69 85 LEU A N 1
ATOM 658 C CA . LEU A 1 85 ? 3.791 3.358 10.160 1.00 90.69 85 LEU A CA 1
ATOM 659 C C . LEU A 1 85 ? 4.558 4.678 9.996 1.00 90.69 85 LEU A C 1
ATOM 661 O O . LEU A 1 85 ? 5.603 4.872 10.617 1.00 90.69 85 LEU A O 1
ATOM 665 N N . LYS A 1 86 ? 4.045 5.595 9.170 1.00 86.44 86 LYS A N 1
ATOM 666 C CA . LYS A 1 86 ? 4.658 6.916 8.949 1.00 86.44 86 LYS A CA 1
ATOM 667 C C . LYS A 1 86 ? 4.052 7.997 9.830 1.00 86.44 86 LYS A C 1
ATOM 669 O O . LYS A 1 86 ? 4.767 8.890 10.272 1.00 86.44 86 LYS A O 1
ATOM 674 N N . SER A 1 87 ? 2.747 7.939 10.077 1.00 79.56 87 SER A N 1
ATOM 675 C CA . SER A 1 87 ? 2.058 8.919 10.914 1.00 79.56 87 SER A CA 1
ATOM 676 C C . SER A 1 87 ? 0.847 8.295 11.585 1.00 79.56 87 SER A C 1
ATOM 678 O O . SER A 1 87 ? 0.097 7.551 10.960 1.00 79.56 87 SER A O 1
ATOM 680 N N . ASN A 1 88 ? 0.633 8.656 12.845 1.00 75.62 88 ASN A N 1
ATOM 681 C CA . ASN A 1 88 ? -0.604 8.404 13.563 1.00 75.62 88 ASN A CA 1
ATOM 682 C C . ASN A 1 88 ? -1.064 9.743 14.146 1.00 75.62 88 ASN A C 1
ATOM 684 O O . ASN A 1 88 ? -0.464 10.252 15.096 1.00 75.62 88 ASN A O 1
ATOM 688 N N . ARG A 1 89 ? -2.069 10.364 13.518 1.00 66.00 89 ARG A N 1
ATOM 689 C CA . ARG A 1 89 ? -2.638 11.631 13.989 1.00 66.00 89 ARG A CA 1
ATOM 690 C C . ARG A 1 89 ? -4.061 11.394 14.476 1.00 66.00 89 ARG A C 1
ATOM 692 O O . ARG A 1 89 ? -4.946 11.057 13.694 1.00 66.00 89 ARG A O 1
ATOM 699 N N . LYS A 1 90 ? -4.290 11.653 15.763 1.00 62.25 90 LYS A N 1
ATOM 700 C CA . LYS A 1 90 ? -5.633 11.712 16.343 1.00 62.25 90 LYS A CA 1
ATOM 701 C C . LYS A 1 90 ? -6.291 13.036 15.953 1.00 62.25 90 LYS A C 1
ATOM 703 O O . LYS A 1 90 ? -5.843 14.098 16.377 1.00 62.25 90 LYS A O 1
ATOM 708 N N . ILE A 1 91 ? -7.349 12.965 15.157 1.00 62.50 91 ILE A N 1
ATOM 709 C CA . ILE A 1 91 ? -8.196 14.095 14.788 1.00 62.50 91 ILE A CA 1
ATOM 710 C C . ILE A 1 91 ? -9.401 14.077 15.731 1.00 62.50 91 ILE A C 1
ATOM 712 O O . ILE A 1 91 ? -10.151 13.103 15.802 1.00 62.50 91 ILE A O 1
ATOM 716 N N . ARG A 1 92 ? -9.547 15.148 16.513 1.00 51.41 92 ARG A N 1
ATOM 717 C CA . ARG A 1 92 ? -10.730 15.395 17.338 1.00 51.41 92 ARG A CA 1
ATOM 718 C C . ARG A 1 92 ? -11.622 16.358 16.564 1.00 51.41 92 ARG A C 1
ATOM 720 O O . ARG A 1 92 ? -11.412 17.564 16.637 1.00 51.41 92 ARG A O 1
ATOM 727 N N . THR A 1 93 ? -12.570 15.823 15.808 1.00 56.19 93 THR A N 1
ATOM 728 C CA . THR A 1 93 ? -13.690 16.616 15.286 1.00 56.19 93 THR A CA 1
ATOM 729 C C . THR A 1 93 ? -14.878 16.391 16.219 1.00 56.19 93 THR A C 1
ATOM 731 O O . THR A 1 93 ? -15.003 15.299 16.767 1.00 56.19 93 THR A O 1
ATOM 734 N N . LEU A 1 94 ? -15.707 17.420 16.424 1.00 58.81 94 LEU A N 1
ATOM 735 C CA . LEU A 1 94 ? -16.754 17.529 17.459 1.00 58.81 94 LEU A CA 1
ATOM 736 C C . LEU A 1 94 ? -17.674 16.302 17.646 1.00 58.81 94 LEU A C 1
ATOM 738 O O . LEU A 1 94 ? -18.202 16.148 18.739 1.00 58.81 94 LEU A O 1
ATOM 742 N N . ASP A 1 95 ? -17.802 15.417 16.652 1.00 56.88 95 ASP A N 1
ATOM 743 C CA . ASP A 1 95 ? -18.646 14.210 16.718 1.00 56.88 95 ASP A CA 1
ATOM 744 C C . ASP A 1 95 ? -17.917 12.884 16.416 1.00 56.88 95 ASP A C 1
ATOM 746 O O . ASP A 1 95 ? -18.484 11.801 16.548 1.00 56.8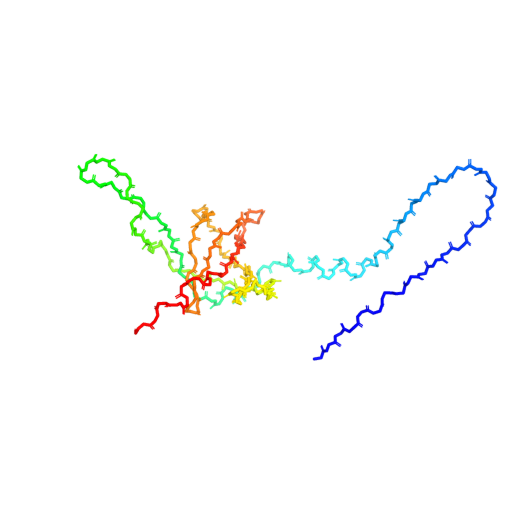8 95 ASP A O 1
ATOM 750 N N . GLN A 1 96 ? -16.651 12.916 15.977 1.00 55.53 96 GLN A N 1
ATOM 751 C CA . GLN A 1 96 ? -15.927 11.700 15.590 1.00 55.53 96 GLN A CA 1
ATOM 752 C C . GLN A 1 96 ? -14.455 11.768 15.991 1.00 55.53 96 GLN A C 1
ATOM 754 O O . GLN A 1 96 ? -13.692 12.632 15.551 1.00 55.53 96 GLN A O 1
ATOM 759 N N . GLN A 1 97 ? -14.034 10.788 16.792 1.00 53.53 97 GLN A N 1
ATOM 760 C CA . GLN A 1 97 ? -12.623 10.486 16.970 1.00 53.53 97 GLN A CA 1
ATOM 761 C C . GLN A 1 97 ? -12.131 9.765 15.709 1.00 53.53 97 GLN A C 1
ATOM 763 O O . GLN A 1 97 ? -12.329 8.562 15.565 1.00 53.53 97 GLN A O 1
ATOM 768 N N . GLN A 1 98 ? -11.501 10.501 14.794 1.00 60.88 98 GLN A N 1
ATOM 769 C CA . GLN A 1 98 ? -10.882 9.932 13.600 1.00 60.88 98 GLN A CA 1
ATOM 770 C C . GLN A 1 98 ? -9.379 9.786 13.843 1.00 60.88 98 GLN A C 1
ATOM 772 O O . GLN A 1 98 ? -8.705 10.737 14.236 1.00 60.88 98 GLN A O 1
ATOM 777 N N . VAL A 1 99 ? -8.832 8.592 13.626 1.00 61.94 99 VAL A N 1
ATOM 778 C CA . VAL A 1 99 ? -7.381 8.377 13.634 1.00 61.94 99 VAL A CA 1
ATOM 779 C C . VAL A 1 99 ? -6.937 8.258 12.183 1.00 61.94 99 VAL A C 1
ATOM 781 O O . VAL A 1 99 ? -7.243 7.274 11.521 1.00 61.94 99 VAL A O 1
ATOM 784 N N . ALA A 1 100 ? -6.244 9.277 11.675 1.00 69.94 100 ALA A N 1
ATOM 785 C CA . ALA A 1 100 ? -5.616 9.201 10.361 1.00 69.94 100 ALA A CA 1
ATOM 786 C C . ALA A 1 100 ? -4.280 8.464 10.521 1.00 69.94 100 ALA A C 1
ATOM 788 O O . ALA A 1 100 ? -3.265 9.054 10.913 1.00 69.94 100 ALA A O 1
ATOM 789 N N . GLU A 1 101 ? -4.307 7.149 10.297 1.00 83.88 101 GLU A N 1
ATOM 790 C CA . GLU A 1 101 ? -3.110 6.310 10.261 1.00 83.88 101 GLU A CA 1
ATOM 791 C C . GLU A 1 101 ? -2.578 6.255 8.832 1.00 83.88 101 GLU A C 1
ATOM 793 O O . GLU A 1 101 ? -3.237 5.749 7.925 1.00 83.88 101 GLU A O 1
ATOM 798 N N . THR A 1 102 ? -1.368 6.765 8.635 1.00 89.75 102 THR A N 1
ATOM 799 C CA . THR A 1 102 ? -0.674 6.727 7.352 1.00 89.75 102 THR A CA 1
ATOM 800 C C . THR A 1 102 ? 0.446 5.702 7.409 1.00 89.75 102 THR A C 1
ATOM 802 O O . THR A 1 102 ? 1.352 5.800 8.243 1.00 89.75 102 THR A O 1
ATOM 805 N N . TRP A 1 103 ? 0.419 4.764 6.473 1.00 94.06 103 TRP A N 1
ATOM 806 C CA . TRP A 1 103 ? 1.382 3.681 6.333 1.00 94.06 103 TRP A CA 1
ATOM 807 C C . TRP A 1 103 ? 2.145 3.792 5.014 1.00 94.06 103 TRP A C 1
ATOM 809 O O . TRP A 1 103 ? 1.618 4.268 4.009 1.00 94.06 103 TRP A O 1
ATOM 819 N N . LEU A 1 104 ? 3.397 3.342 5.028 1.00 95.31 104 LEU A N 1
ATOM 820 C CA . LEU A 1 104 ? 4.207 3.103 3.843 1.00 95.31 104 LEU A CA 1
ATOM 821 C C . LEU A 1 104 ? 4.314 1.594 3.630 1.00 95.31 104 LEU A C 1
ATOM 823 O O . LEU A 1 104 ? 4.827 0.876 4.490 1.00 95.31 104 LEU A O 1
ATOM 827 N N . PHE A 1 105 ? 3.841 1.128 2.482 1.00 95.81 105 PHE A N 1
ATOM 828 C CA . PHE A 1 105 ? 3.984 -0.244 2.030 1.00 95.81 105 PHE A CA 1
ATOM 829 C C . PHE A 1 105 ? 5.033 -0.311 0.929 1.00 95.81 105 PHE A C 1
ATOM 831 O O . PHE A 1 105 ? 4.867 0.303 -0.121 1.00 95.81 105 PHE A O 1
ATOM 838 N N . THR A 1 106 ? 6.083 -1.094 1.134 1.00 95.38 106 THR A N 1
ATOM 839 C CA . THR A 1 106 ? 7.083 -1.349 0.092 1.00 95.38 106 THR A CA 1
ATOM 840 C C . THR A 1 106 ? 6.851 -2.730 -0.496 1.00 95.38 106 THR A C 1
ATOM 842 O O . THR A 1 106 ? 6.734 -3.706 0.246 1.00 95.38 106 THR A O 1
ATOM 845 N N . LEU A 1 107 ? 6.783 -2.824 -1.821 1.00 94.19 107 LEU A N 1
ATOM 846 C CA . LEU A 1 107 ? 6.598 -4.067 -2.573 1.00 94.19 107 LEU A CA 1
ATOM 847 C C . LEU A 1 107 ? 7.735 -4.255 -3.578 1.00 94.19 107 LEU A C 1
ATOM 849 O O . LEU A 1 107 ? 8.441 -3.307 -3.912 1.00 94.19 107 LEU A O 1
ATOM 853 N N . ARG A 1 108 ? 7.854 -5.468 -4.133 1.00 92.62 108 ARG A N 1
ATOM 854 C CA . ARG A 1 108 ? 8.599 -5.663 -5.389 1.00 92.62 108 ARG A CA 1
ATOM 855 C C . ARG A 1 108 ? 7.986 -4.816 -6.503 1.00 92.62 108 ARG A C 1
ATOM 857 O O . ARG A 1 108 ? 6.782 -4.555 -6.466 1.00 92.62 108 ARG A O 1
ATOM 864 N N . THR A 1 109 ? 8.799 -4.449 -7.493 1.00 90.69 109 THR A N 1
ATOM 865 C CA . THR A 1 109 ? 8.388 -3.647 -8.653 1.00 90.69 109 THR A CA 1
ATOM 866 C C . THR A 1 109 ? 7.072 -4.138 -9.235 1.00 90.69 109 THR A C 1
ATOM 868 O O . THR A 1 109 ? 6.923 -5.311 -9.587 1.00 90.69 109 THR A O 1
ATOM 871 N N . ARG A 1 110 ? 6.098 -3.229 -9.307 1.00 91.31 110 ARG A N 1
ATOM 872 C CA . ARG A 1 110 ? 4.748 -3.559 -9.738 1.00 91.31 110 ARG A CA 1
ATOM 873 C C . ARG A 1 110 ? 4.085 -2.364 -10.439 1.00 91.31 110 ARG A C 1
ATOM 875 O O . ARG A 1 110 ? 3.720 -1.395 -9.771 1.00 91.31 110 ARG A O 1
ATOM 882 N N . PRO A 1 111 ? 3.948 -2.388 -11.778 1.00 90.88 111 PRO A N 1
ATOM 883 C CA . PRO A 1 111 ? 3.481 -1.224 -12.528 1.00 90.88 111 PRO A CA 1
ATOM 884 C C . PRO A 1 111 ? 1.970 -0.985 -12.403 1.00 90.88 111 PRO A C 1
ATOM 886 O O . PRO A 1 111 ? 1.541 0.160 -12.505 1.00 90.88 111 PRO A O 1
ATOM 889 N N . ASP A 1 112 ? 1.171 -2.019 -12.129 1.00 93.25 112 ASP A N 1
ATOM 890 C CA . ASP A 1 112 ? -0.297 -1.973 -12.159 1.00 93.25 112 ASP A CA 1
ATOM 891 C C . ASP A 1 112 ? -0.953 -1.253 -10.975 1.00 93.25 112 ASP A C 1
ATOM 893 O O . ASP A 1 112 ? -2.110 -0.865 -11.099 1.00 93.25 112 ASP A O 1
ATOM 897 N N . VAL A 1 113 ? -0.254 -1.048 -9.852 1.00 93.75 113 VAL A N 1
ATOM 898 C CA . VAL A 1 113 ? -0.847 -0.425 -8.652 1.00 93.75 113 VAL A CA 1
ATOM 899 C C . VAL A 1 113 ? -1.184 1.044 -8.896 1.00 93.75 113 VAL A C 1
ATOM 901 O O . VAL A 1 113 ? -0.334 1.808 -9.339 1.00 93.75 113 VAL A O 1
ATOM 904 N N . GLN A 1 114 ? -2.393 1.485 -8.566 1.00 94.62 114 GLN A N 1
ATOM 905 C CA . GLN A 1 114 ? -2.805 2.877 -8.778 1.00 94.62 114 GLN A CA 1
ATOM 906 C C . GLN A 1 114 ? -3.271 3.535 -7.480 1.00 94.62 114 GLN A C 1
ATOM 908 O O . GLN A 1 114 ? -3.527 2.864 -6.481 1.00 94.62 114 GLN A O 1
ATOM 913 N N . ILE A 1 115 ? -3.362 4.865 -7.514 1.00 94.06 115 ILE A N 1
ATOM 914 C CA . ILE A 1 115 ? -4.082 5.648 -6.503 1.00 94.06 115 ILE A CA 1
ATOM 915 C C . ILE A 1 115 ? -5.542 5.163 -6.461 1.00 94.06 115 ILE A C 1
ATOM 917 O O . ILE A 1 115 ? -6.044 4.621 -7.448 1.00 94.06 115 ILE A O 1
ATOM 921 N N . ASP A 1 116 ? -6.178 5.272 -5.296 1.00 92.31 116 ASP A N 1
ATOM 922 C CA . ASP A 1 116 ? -7.535 4.786 -4.997 1.00 92.31 116 ASP A CA 1
ATOM 923 C C . ASP A 1 116 ? -7.699 3.256 -4.999 1.00 92.31 116 ASP A C 1
ATOM 925 O O . ASP A 1 116 ? -8.788 2.735 -4.742 1.00 92.31 116 ASP A O 1
ATOM 929 N N . TRP A 1 117 ? -6.623 2.496 -5.230 1.00 95.25 117 TRP A N 1
ATOM 930 C CA . TRP A 1 117 ? -6.623 1.074 -4.894 1.00 95.25 117 TRP A CA 1
ATOM 931 C C . TRP A 1 117 ? -6.695 0.886 -3.383 1.00 95.25 117 TRP A C 1
ATOM 933 O O . TRP A 1 117 ? -6.312 1.754 -2.598 1.00 95.25 117 TRP A O 1
ATOM 943 N N . LEU A 1 118 ? -7.160 -0.290 -2.980 1.00 95.19 118 LEU A N 1
ATOM 944 C CA . LEU A 1 118 ? -7.263 -0.673 -1.584 1.00 95.19 118 LEU A CA 1
ATOM 945 C C . LEU A 1 118 ? -6.199 -1.716 -1.254 1.00 95.19 118 LEU A C 1
ATOM 947 O O . LEU A 1 118 ? -5.905 -2.622 -2.038 1.00 95.19 118 LEU A O 1
ATOM 951 N N . ILE A 1 119 ? -5.638 -1.600 -0.062 1.00 95.94 119 ILE A N 1
ATOM 952 C CA . ILE A 1 119 ? -4.756 -2.587 0.540 1.00 95.94 119 ILE A CA 1
ATOM 953 C C . ILE A 1 119 ? -5.498 -3.175 1.730 1.00 95.94 119 ILE A C 1
ATOM 955 O O . ILE A 1 119 ? -5.826 -2.453 2.666 1.00 95.94 119 ILE A O 1
ATOM 959 N N . ARG A 1 120 ? -5.727 -4.489 1.727 1.00 95.56 120 ARG A N 1
ATOM 960 C CA . ARG A 1 120 ? -6.217 -5.209 2.904 1.00 95.56 120 ARG A CA 1
ATOM 961 C C . ARG A 1 120 ? -5.051 -5.868 3.621 1.00 95.56 120 ARG A C 1
ATOM 963 O O . ARG A 1 120 ? -4.347 -6.707 3.046 1.00 95.56 120 ARG A O 1
ATOM 970 N N . TRP A 1 121 ? -4.852 -5.492 4.877 1.00 95.12 121 TRP A N 1
ATOM 971 C CA . TRP A 1 121 ? -3.773 -6.001 5.713 1.00 95.12 121 TRP A CA 1
ATOM 972 C C . TRP A 1 121 ? -4.125 -5.851 7.192 1.00 95.12 121 TRP A C 1
ATOM 974 O O . TRP A 1 121 ? -4.612 -4.808 7.604 1.00 95.12 121 TRP A O 1
ATOM 984 N N . ASN A 1 122 ? -3.840 -6.884 7.989 1.00 90.81 122 ASN A N 1
ATOM 985 C CA . ASN A 1 122 ? -4.046 -6.871 9.441 1.00 90.81 122 ASN A CA 1
ATOM 986 C C . ASN A 1 122 ? -5.472 -6.460 9.861 1.00 90.81 122 ASN A C 1
ATOM 988 O O . ASN A 1 122 ? -5.639 -5.601 10.719 1.00 90.81 122 ASN A O 1
ATOM 992 N N . ASP A 1 123 ? -6.471 -7.045 9.194 1.00 88.44 123 ASP A N 1
ATOM 993 C CA . ASP A 1 123 ? -7.905 -6.770 9.394 1.00 88.44 123 ASP A CA 1
ATOM 994 C C . ASP A 1 123 ? -8.343 -5.316 9.141 1.00 88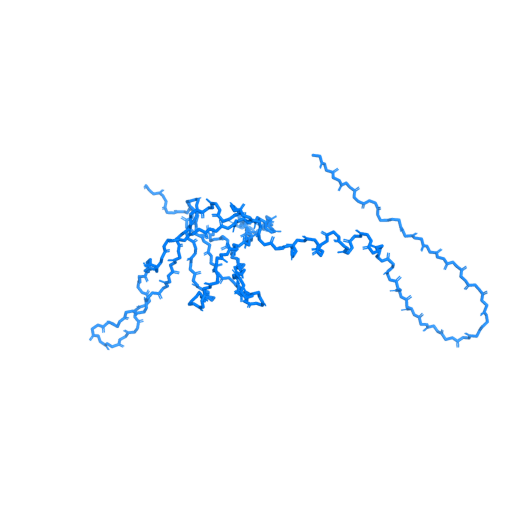.44 123 ASP A C 1
ATOM 996 O O . ASP A 1 123 ? -9.464 -4.923 9.430 1.00 88.44 123 ASP A O 1
ATOM 1000 N N . ALA A 1 124 ? -7.469 -4.512 8.535 1.00 90.38 124 ALA A N 1
ATOM 1001 C CA . ALA A 1 124 ? -7.754 -3.144 8.143 1.00 90.38 124 ALA A CA 1
ATOM 1002 C C . ALA A 1 124 ? -7.710 -2.988 6.620 1.00 90.38 124 ALA A C 1
ATOM 1004 O O . ALA A 1 124 ? -7.032 -3.732 5.895 1.00 90.38 124 ALA A O 1
ATOM 1005 N N . VAL A 1 125 ? -8.432 -1.975 6.148 1.00 92.31 125 VAL A N 1
ATOM 1006 C CA . VAL A 1 125 ? -8.406 -1.517 4.761 1.00 92.31 125 VAL A CA 1
ATOM 1007 C C . VAL A 1 125 ? -7.682 -0.179 4.714 1.00 92.31 125 VAL A C 1
ATOM 1009 O O . VAL A 1 125 ? -7.923 0.701 5.539 1.00 92.31 125 VAL A O 1
ATOM 1012 N N . PHE A 1 126 ? -6.781 -0.034 3.751 1.00 93.31 126 PHE A N 1
ATOM 1013 C CA . PHE A 1 126 ? -6.042 1.195 3.506 1.00 93.31 126 PHE A CA 1
ATOM 1014 C C . PHE A 1 126 ? -6.266 1.648 2.071 1.00 93.31 126 PHE A C 1
ATOM 1016 O O . PHE A 1 126 ? -6.148 0.846 1.147 1.00 93.31 126 PHE A O 1
ATOM 1023 N N . THR A 1 127 ? -6.523 2.933 1.876 1.00 94.25 127 THR A N 1
ATOM 1024 C CA . THR A 1 127 ? -6.635 3.545 0.552 1.00 94.25 127 THR A CA 1
ATOM 1025 C C . THR A 1 127 ? -5.273 4.048 0.111 1.00 94.25 127 THR A C 1
ATOM 1027 O O . THR A 1 127 ? -4.594 4.761 0.850 1.00 94.25 127 THR A O 1
ATOM 1030 N N . VAL A 1 128 ? -4.858 3.679 -1.097 1.00 95.00 128 VAL A N 1
ATOM 1031 C CA . VAL A 1 128 ? -3.609 4.145 -1.697 1.00 95.00 128 VAL A CA 1
ATOM 1032 C C . VAL A 1 128 ? -3.737 5.620 -2.067 1.00 95.00 128 VAL A C 1
ATOM 1034 O O . VAL A 1 128 ? -4.545 5.978 -2.918 1.00 95.00 128 VAL A O 1
ATOM 1037 N N . VAL A 1 129 ? -2.898 6.462 -1.462 1.00 95.00 129 VAL A N 1
ATOM 1038 C CA . VAL A 1 129 ? -2.881 7.918 -1.695 1.00 95.00 129 VAL A CA 1
ATOM 1039 C C . VAL A 1 129 ? -1.699 8.372 -2.549 1.00 95.00 129 VAL A C 1
ATOM 1041 O O . VAL A 1 129 ? -1.740 9.441 -3.147 1.00 95.00 129 VAL A O 1
ATOM 1044 N N . SER A 1 130 ? -0.623 7.584 -2.607 1.00 94.69 130 SER A N 1
ATOM 1045 C CA . SER A 1 130 ? 0.523 7.857 -3.477 1.00 94.69 130 SER A CA 1
ATOM 1046 C C . SER A 1 130 ? 1.273 6.572 -3.809 1.00 94.69 130 SER A C 1
ATOM 1048 O O . SER A 1 130 ? 1.323 5.647 -2.995 1.00 94.69 130 SER A O 1
ATOM 1050 N N . VAL A 1 131 ? 1.867 6.535 -5.002 1.00 95.38 131 VAL A N 1
ATOM 1051 C CA . VAL A 1 131 ? 2.683 5.425 -5.498 1.00 95.38 131 VAL A CA 1
ATOM 1052 C C . VAL A 1 131 ? 3.974 5.989 -6.084 1.00 95.38 131 VAL A C 1
ATOM 1054 O O . VAL A 1 131 ? 3.943 6.635 -7.130 1.00 95.38 131 VAL A O 1
ATOM 1057 N N . ASP A 1 132 ? 5.100 5.708 -5.438 1.00 93.62 132 ASP A N 1
ATOM 1058 C CA . ASP A 1 132 ? 6.434 6.056 -5.913 1.00 93.62 132 ASP A CA 1
ATOM 1059 C C . ASP A 1 132 ? 7.126 4.839 -6.547 1.00 93.62 132 ASP A C 1
ATOM 1061 O O . ASP A 1 132 ? 7.193 3.751 -5.972 1.00 93.62 132 ASP A O 1
ATOM 1065 N N . ARG A 1 133 ? 7.628 5.042 -7.766 1.00 92.00 133 ARG A N 1
ATOM 1066 C CA . ARG A 1 133 ? 8.334 4.058 -8.603 1.00 92.00 133 ARG A CA 1
ATOM 1067 C C . ARG A 1 133 ? 9.716 4.554 -9.027 1.00 92.00 133 ARG A C 1
ATOM 1069 O O . ARG A 1 133 ? 10.275 4.056 -9.998 1.00 92.00 133 ARG A O 1
ATOM 1076 N N . SER A 1 134 ? 10.246 5.559 -8.336 1.00 89.81 134 SER A N 1
ATOM 1077 C CA . SER A 1 134 ? 11.592 6.095 -8.556 1.00 89.81 134 SER A CA 1
ATOM 1078 C C . SER A 1 134 ? 12.683 5.022 -8.451 1.00 89.81 134 SER A C 1
ATOM 1080 O O . SER A 1 134 ? 13.737 5.143 -9.072 1.00 89.81 134 SER A O 1
ATOM 1082 N N . HIS A 1 135 ? 12.412 3.945 -7.712 1.00 85.88 135 HIS A N 1
ATOM 1083 C CA . HIS A 1 135 ? 13.318 2.827 -7.513 1.00 85.88 135 HIS A CA 1
ATOM 1084 C C . HIS A 1 135 ? 13.019 1.674 -8.493 1.00 85.88 135 HIS A C 1
ATOM 1086 O O . HIS A 1 135 ? 11.877 1.228 -8.588 1.00 85.88 135 HIS A O 1
ATOM 1092 N N . PRO A 1 136 ? 14.021 1.131 -9.207 1.00 86.56 136 PRO A N 1
ATOM 1093 C CA . PRO A 1 136 ? 13.799 0.069 -10.194 1.00 86.56 136 PRO A CA 1
ATOM 1094 C C . PRO A 1 136 ? 13.472 -1.299 -9.570 1.00 86.56 136 PRO A C 1
ATOM 1096 O O . PRO A 1 136 ? 12.836 -2.137 -10.211 1.00 86.56 136 PRO A O 1
ATOM 1099 N N . ASP A 1 137 ? 13.902 -1.540 -8.330 1.00 87.69 137 ASP A N 1
ATOM 1100 C CA . ASP A 1 137 ? 13.768 -2.805 -7.597 1.00 87.69 137 ASP A CA 1
ATOM 1101 C C . ASP A 1 137 ? 12.481 -2.905 -6.760 1.00 87.69 137 ASP A C 1
ATOM 1103 O O . ASP A 1 137 ? 12.131 -3.988 -6.270 1.00 87.69 137 ASP A O 1
ATOM 1107 N N . ARG A 1 138 ? 11.765 -1.788 -6.583 1.00 90.75 138 ARG A N 1
ATOM 1108 C CA . ARG A 1 138 ? 10.628 -1.702 -5.665 1.00 90.75 138 ARG A CA 1
ATOM 1109 C C . ARG A 1 138 ? 9.607 -0.647 -6.049 1.00 90.75 138 ARG A C 1
ATOM 1111 O O . ARG A 1 138 ? 9.851 0.239 -6.851 1.00 90.75 138 ARG A O 1
ATOM 1118 N N . VAL A 1 139 ? 8.445 -0.743 -5.420 1.00 94.50 139 VAL A N 1
ATOM 1119 C CA . VAL A 1 139 ? 7.443 0.322 -5.412 1.00 94.50 139 VAL A CA 1
ATOM 1120 C C . VAL A 1 139 ? 7.105 0.664 -3.970 1.00 94.50 139 VAL A C 1
ATOM 1122 O O . VAL A 1 139 ? 6.947 -0.225 -3.129 1.00 94.50 139 VAL A O 1
ATOM 1125 N N . GLU A 1 140 ? 7.010 1.955 -3.693 1.00 95.12 140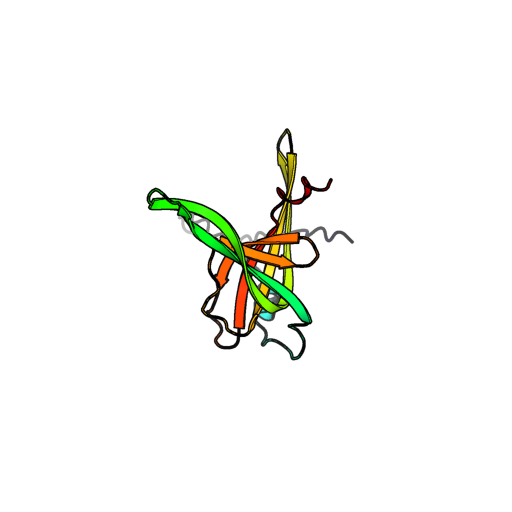 GLU A N 1
ATOM 1126 C CA . GLU A 1 140 ? 6.687 2.499 -2.384 1.00 95.12 140 GLU A CA 1
ATOM 1127 C C . GLU A 1 140 ? 5.295 3.119 -2.432 1.00 95.12 140 GLU A C 1
ATOM 1129 O O . GLU A 1 140 ? 5.002 4.004 -3.230 1.00 95.12 140 GLU A O 1
ATOM 1134 N N . ILE A 1 141 ? 4.399 2.610 -1.596 1.00 96.25 141 ILE A N 1
ATOM 1135 C CA . ILE A 1 141 ? 2.986 2.962 -1.614 1.00 96.25 141 ILE A CA 1
ATOM 1136 C C . ILE A 1 141 ? 2.639 3.615 -0.291 1.00 96.25 141 ILE A C 1
ATOM 1138 O O . ILE A 1 141 ? 2.685 2.980 0.762 1.00 96.25 141 ILE A O 1
ATOM 1142 N N . LYS A 1 142 ? 2.245 4.882 -0.342 1.00 95.12 142 LYS A N 1
ATOM 1143 C CA . LYS A 1 142 ? 1.658 5.558 0.810 1.00 95.12 142 LYS A CA 1
ATOM 1144 C C . LYS A 1 142 ? 0.167 5.253 0.825 1.00 95.12 142 LYS A C 1
ATOM 1146 O O . LYS A 1 142 ? -0.515 5.474 -0.177 1.00 95.12 142 LYS A O 1
ATOM 1151 N N . ALA A 1 143 ? -0.336 4.783 1.958 1.00 94.44 143 ALA A N 1
ATOM 1152 C CA . ALA A 1 143 ? -1.746 4.478 2.126 1.00 94.44 143 ALA A CA 1
ATOM 1153 C C . ALA A 1 143 ? -2.279 4.990 3.466 1.00 94.44 143 ALA A C 1
ATOM 1155 O O . ALA A 1 143 ? -1.549 5.068 4.457 1.00 94.44 143 ALA A O 1
ATOM 1156 N N . GLU A 1 144 ? -3.554 5.347 3.484 1.00 92.00 144 GLU A N 1
ATOM 1157 C CA . GLU A 1 144 ? -4.260 5.842 4.664 1.00 92.00 144 GLU A CA 1
ATOM 1158 C C . GLU A 1 144 ? -5.305 4.828 5.101 1.00 92.00 144 GLU A C 1
ATOM 1160 O O . GLU A 1 144 ? -6.025 4.283 4.267 1.00 92.00 144 GLU A O 1
ATOM 1165 N N . ARG A 1 145 ? -5.374 4.544 6.402 1.00 90.00 145 ARG A N 1
ATOM 1166 C CA . ARG A 1 145 ? -6.353 3.601 6.942 1.00 90.00 145 ARG A CA 1
ATOM 1167 C C . ARG A 1 145 ? -7.761 4.165 6.799 1.00 90.00 145 ARG A C 1
ATOM 1169 O O . ARG A 1 145 ? -8.027 5.286 7.233 1.00 90.00 145 ARG A O 1
ATOM 1176 N N . ASP A 1 146 ? -8.662 3.365 6.246 1.00 83.88 146 ASP A N 1
ATOM 1177 C CA . ASP A 1 146 ? -10.075 3.702 6.196 1.00 83.88 146 ASP A CA 1
ATOM 1178 C C . ASP A 1 146 ? -10.712 3.448 7.570 1.00 83.88 146 ASP A C 1
ATOM 1180 O O . ASP A 1 146 ? -10.804 2.315 8.038 1.00 83.88 146 ASP A O 1
ATOM 1184 N N . THR A 1 147 ? -11.144 4.518 8.237 1.00 72.00 147 THR A N 1
ATOM 1185 C CA . THR A 1 147 ? -11.808 4.455 9.548 1.00 72.00 147 THR A CA 1
ATOM 1186 C C . THR A 1 147 ? -13.318 4.233 9.446 1.00 72.00 147 THR A C 1
ATOM 1188 O O . THR A 1 147 ? -13.992 4.148 10.470 1.00 72.00 147 THR A O 1
ATOM 1191 N N . ARG A 1 148 ? -13.891 4.205 8.235 1.00 63.12 148 ARG A N 1
ATOM 1192 C CA . ARG A 1 148 ? -15.338 4.022 8.031 1.00 63.12 148 ARG A CA 1
ATOM 1193 C C . ARG A 1 148 ? -15.749 2.554 8.118 1.00 63.12 148 ARG A C 1
ATOM 1195 O O . ARG A 1 148 ? -16.891 2.279 8.473 1.00 63.12 148 ARG A O 1
ATOM 1202 N N . HIS A 1 149 ? -14.826 1.634 7.842 1.00 53.72 149 HIS A N 1
ATOM 1203 C CA . HIS A 1 149 ? -15.097 0.195 7.808 1.00 53.72 149 HIS A CA 1
ATOM 1204 C C . HIS A 1 149 ? -15.084 -0.492 9.187 1.00 53.72 149 HIS A C 1
ATOM 1206 O O . HIS A 1 149 ? -15.640 -1.576 9.308 1.00 53.72 149 HIS A O 1
ATOM 1212 N N . ASP A 1 150 ? -14.570 0.156 10.240 1.00 49.53 150 ASP A N 1
ATOM 1213 C CA . ASP A 1 150 ? -14.600 -0.374 11.621 1.00 49.53 150 ASP A CA 1
ATOM 1214 C C . ASP A 1 150 ? -16.011 -0.330 12.263 1.00 49.53 150 ASP A C 1
ATOM 1216 O O . ASP A 1 150 ? -16.182 -0.725 13.413 1.00 49.53 150 ASP A O 1
ATOM 1220 N N . ARG A 1 151 ? -17.039 0.177 11.559 1.00 45.91 151 ARG A N 1
ATOM 1221 C CA . ARG A 1 151 ? -18.412 0.335 12.089 1.00 45.91 151 ARG A CA 1
ATOM 1222 C C . ARG A 1 151 ? -19.429 -0.695 11.592 1.00 45.91 151 ARG A C 1
ATOM 1224 O O . ARG A 1 151 ? -20.574 -0.635 12.026 1.00 45.91 151 ARG A O 1
ATOM 1231 N N . VAL A 1 152 ? -19.045 -1.622 10.714 1.00 39.59 152 VAL A N 1
ATOM 1232 C CA . VAL A 1 152 ? -19.936 -2.696 10.238 1.00 39.59 152 VAL A CA 1
ATOM 1233 C C . VAL A 1 152 ? -19.378 -4.039 10.702 1.00 39.59 152 VAL A C 1
ATOM 1235 O O . VAL A 1 152 ? -18.832 -4.811 9.920 1.00 39.59 152 VAL A O 1
ATOM 1238 N N . GLY A 1 153 ? -19.460 -4.267 12.009 1.00 36.50 153 GLY A N 1
ATOM 1239 C CA . GLY A 1 153 ? -19.370 -5.591 12.612 1.00 36.50 153 GLY A CA 1
ATOM 1240 C C . GLY A 1 153 ? -20.676 -5.842 13.354 1.00 36.50 153 GLY A C 1
ATOM 1241 O O . GLY A 1 153 ? -20.869 -5.270 14.426 1.00 36.50 153 GLY A O 1
ATOM 1242 N N . ASP A 1 154 ? -21.565 -6.606 12.724 1.00 34.31 154 ASP A N 1
ATOM 1243 C CA . ASP A 1 154 ? -22.645 -7.364 13.370 1.00 34.31 154 ASP A CA 1
ATOM 1244 C C . ASP A 1 154 ? -22.133 -8.798 13.570 1.00 34.31 154 ASP A C 1
ATOM 1246 O O . ASP A 1 154 ? -21.489 -9.309 12.616 1.00 34.31 154 ASP A O 1
#